Protein AF-A0A149QXJ2-F1 (afdb_monomer_lite)

Foldseek 3Di:
DPPPQDDQDPVNLLLLLQCCVAQVALVLNCVVSVHDSVVSVVSCVVVCPDDDPPQDPVLVDDQDPVLVVLLVVLLVVQQDPVRAHALVSSCVVSVYGSNSSVVVCCVPQNPPRSSSVRYDDPDDPPPPPPPPPPPQPQVFDWDAAPPPRDIDTDSDPPDDRHDPVRVVVPPPDDDPPDD

Organism: NCBI:txid2724927

Sequence (179 aa):
MVHNRKRWTNDDIRMLIYLWETVSSVALISRIMNRPPSSIQTQASRRSLPKRRDVSPRNRRRWTPEEDARMDDALDAHLKTDGSLPIIDVSTSLGRSVDAIVSRVVERFGEDSHYLQKLVIPEVPDVPKERRKKAHDDLSIERPCMACGRPFISPNRKLIWKCDPCKSLGQDDYLSEYL

pLDDT: mean 77.92, std 15.37, range [40.91, 94.0]

Secondary structure (DSSP, 8-state):
-----PPPPHHHHHHHHHHHHHT--HHHHHHHTT--HHHHHHHHHHTTPPPPP---GGGGSPPPHHHHHHHHHHHHHT--TTS-EEHHHHHHHHTS-HHHHHHHHHHHH-TT-HHHHTEEPPPPP---------------EEEE-TTT--EEEES-TTT--S-HHHHHT------S---

Radius of gyration: 26.55 Å; chains: 1; bounding box: 53×43×71 Å

Structure (mmCIF, N/CA/C/O backbone):
data_AF-A0A149QXJ2-F1
#
_entry.id   AF-A0A149QXJ2-F1
#
loop_
_atom_site.group_PDB
_atom_site.id
_atom_site.type_symbol
_atom_site.label_atom_id
_atom_site.label_alt_id
_atom_site.label_comp_id
_atom_site.label_asym_id
_atom_site.label_entity_id
_atom_site.label_seq_id
_atom_site.pdbx_PDB_ins_code
_atom_site.Cartn_x
_atom_site.Cartn_y
_atom_site.Cartn_z
_atom_site.occupancy
_atom_site.B_iso_or_equiv
_atom_site.auth_seq_id
_atom_site.auth_comp_id
_atom_site.auth_asym_id
_atom_site.auth_atom_id
_atom_site.pdbx_PDB_model_num
ATOM 1 N N . MET A 1 1 ? 15.141 21.269 -1.421 1.00 40.91 1 MET A N 1
ATOM 2 C CA . MET A 1 1 ? 15.474 19.838 -1.238 1.00 40.91 1 MET A CA 1
ATOM 3 C C . MET A 1 1 ? 15.296 19.114 -2.564 1.00 40.91 1 MET A C 1
ATOM 5 O O . MET A 1 1 ? 14.186 19.064 -3.074 1.00 40.91 1 MET A O 1
ATOM 9 N N . VAL A 1 2 ? 16.374 18.602 -3.159 1.00 41.53 2 VAL A N 1
ATOM 10 C CA . VAL A 1 2 ? 16.288 17.783 -4.377 1.00 41.53 2 VAL A CA 1
ATOM 11 C C . VAL A 1 2 ? 15.805 16.396 -3.957 1.00 41.53 2 VAL A C 1
ATOM 13 O O . VAL A 1 2 ? 16.540 15.652 -3.315 1.00 41.53 2 VAL A O 1
ATOM 16 N N . HIS A 1 3 ? 14.553 16.051 -4.261 1.00 47.81 3 HIS A N 1
ATOM 17 C CA . HIS A 1 3 ? 14.059 14.694 -4.044 1.00 47.81 3 HIS A CA 1
ATOM 18 C C . HIS A 1 3 ? 14.832 13.743 -4.956 1.00 47.81 3 HIS A C 1
ATOM 20 O O . HIS A 1 3 ? 14.599 13.706 -6.165 1.00 47.81 3 HIS A O 1
ATOM 26 N N . ASN A 1 4 ? 15.766 12.991 -4.377 1.00 57.75 4 ASN A N 1
ATOM 27 C CA . ASN A 1 4 ? 16.507 11.966 -5.091 1.00 57.75 4 ASN A CA 1
ATOM 28 C C . ASN A 1 4 ? 15.509 10.881 -5.527 1.00 57.75 4 ASN A C 1
ATOM 30 O O . ASN A 1 4 ? 15.033 10.076 -4.724 1.00 57.75 4 ASN A O 1
ATOM 34 N N . ARG A 1 5 ? 15.076 10.935 -6.791 1.00 69.31 5 ARG A N 1
ATOM 35 C CA . ARG A 1 5 ? 14.029 10.053 -7.314 1.00 69.31 5 ARG A CA 1
ATOM 36 C C . ARG A 1 5 ? 14.608 8.650 -7.451 1.00 69.31 5 ARG A C 1
ATOM 38 O O . ARG A 1 5 ? 15.281 8.356 -8.436 1.00 69.31 5 ARG A O 1
ATOM 45 N N . LYS A 1 6 ? 14.306 7.768 -6.491 1.00 82.25 6 LYS A N 1
ATOM 46 C CA . LYS A 1 6 ? 14.669 6.344 -6.562 1.00 82.25 6 LYS A CA 1
ATOM 47 C C . LYS A 1 6 ? 14.211 5.771 -7.907 1.00 82.25 6 LYS A C 1
ATOM 49 O O . LYS A 1 6 ? 13.013 5.753 -8.211 1.00 82.25 6 LYS A O 1
ATOM 54 N N . ARG A 1 7 ? 15.159 5.311 -8.727 1.00 88.81 7 ARG A N 1
ATOM 55 C CA . ARG A 1 7 ? 14.869 4.724 -10.043 1.00 88.81 7 ARG A CA 1
ATOM 56 C C . ARG A 1 7 ? 13.992 3.483 -9.869 1.00 88.81 7 ARG A C 1
ATOM 58 O O . ARG A 1 7 ? 14.134 2.758 -8.891 1.00 88.81 7 ARG A O 1
ATOM 65 N N . TRP A 1 8 ? 13.054 3.270 -10.785 1.00 90.69 8 TRP A N 1
ATOM 66 C CA . TRP A 1 8 ? 12.220 2.070 -10.799 1.00 90.69 8 TRP A CA 1
ATOM 67 C C . TRP A 1 8 ? 12.976 0.925 -11.466 1.00 90.69 8 TRP A C 1
ATOM 69 O O . TRP A 1 8 ? 13.397 1.052 -12.618 1.00 90.69 8 TRP A O 1
ATOM 79 N N . THR A 1 9 ? 13.166 -0.164 -10.730 1.00 90.44 9 THR A N 1
ATOM 80 C CA . THR A 1 9 ? 13.761 -1.409 -11.222 1.00 90.44 9 THR A CA 1
ATOM 81 C C . THR A 1 9 ? 12.684 -2.333 -11.794 1.00 90.44 9 THR A C 1
ATOM 83 O O . THR A 1 9 ? 11.490 -2.113 -11.592 1.00 90.44 9 THR A O 1
ATOM 86 N N . ASN A 1 10 ? 13.087 -3.378 -12.523 1.00 86.56 10 ASN A N 1
ATOM 87 C CA . ASN A 1 10 ? 12.134 -4.392 -12.989 1.00 86.56 10 ASN A CA 1
ATOM 88 C C . ASN A 1 10 ? 11.472 -5.131 -11.821 1.00 86.56 10 ASN A C 1
ATOM 90 O O . ASN A 1 10 ? 10.292 -5.456 -11.914 1.00 86.56 10 ASN A O 1
ATOM 94 N N . ASP A 1 11 ? 12.203 -5.337 -10.728 1.00 85.25 11 ASP A N 1
ATOM 95 C CA . ASP A 1 11 ? 11.674 -5.988 -9.533 1.00 85.25 11 ASP A CA 1
ATOM 96 C C . ASP A 1 11 ? 10.641 -5.089 -8.838 1.00 85.25 11 ASP A C 1
ATOM 98 O O . ASP A 1 11 ? 9.553 -5.560 -8.520 1.00 85.25 11 ASP A O 1
ATOM 102 N N . ASP A 1 12 ? 10.888 -3.773 -8.748 1.00 89.50 12 ASP A N 1
ATOM 103 C CA . ASP A 1 12 ? 9.873 -2.813 -8.279 1.00 89.50 12 ASP A CA 1
ATOM 104 C C . ASP A 1 12 ? 8.604 -2.861 -9.146 1.00 89.50 12 ASP A C 1
ATOM 106 O O . ASP A 1 12 ? 7.491 -2.758 -8.643 1.00 89.50 12 ASP A O 1
ATOM 110 N N . ILE A 1 13 ? 8.749 -2.983 -10.468 1.00 91.62 13 ILE A N 1
ATOM 111 C CA . ILE A 1 13 ? 7.598 -3.020 -11.380 1.00 91.62 13 ILE A CA 1
ATOM 112 C C . ILE A 1 13 ? 6.784 -4.298 -11.169 1.00 91.62 13 ILE A C 1
ATOM 114 O O . ILE A 1 13 ? 5.560 -4.229 -11.130 1.00 91.62 13 ILE A O 1
ATOM 118 N N . ARG A 1 14 ? 7.443 -5.451 -11.019 1.00 87.44 14 ARG A N 1
ATOM 119 C CA . ARG A 1 14 ? 6.766 -6.725 -10.732 1.00 87.44 14 ARG A CA 1
ATOM 120 C C . ARG A 1 14 ? 6.038 -6.673 -9.393 1.00 87.44 14 ARG A C 1
ATOM 122 O O . ARG A 1 14 ? 4.860 -7.004 -9.335 1.00 87.44 14 ARG A O 1
ATOM 129 N N . MET A 1 15 ? 6.722 -6.172 -8.366 1.00 87.00 15 MET A N 1
ATOM 130 C CA . MET A 1 15 ? 6.161 -5.928 -7.040 1.00 87.00 15 MET A CA 1
ATOM 131 C C . MET A 1 15 ? 4.918 -5.034 -7.12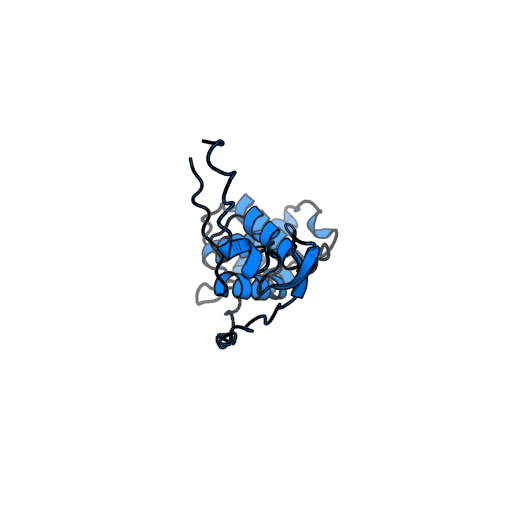1 1.00 87.00 15 MET A C 1
ATOM 133 O O . MET A 1 15 ? 3.878 -5.366 -6.567 1.00 87.00 15 MET A O 1
ATOM 137 N N . LEU A 1 16 ? 4.988 -3.932 -7.876 1.00 91.12 16 LEU A N 1
ATOM 138 C CA . LEU A 1 16 ? 3.848 -3.042 -8.081 1.00 91.12 16 LEU A CA 1
ATOM 139 C C . LEU A 1 16 ? 2.656 -3.769 -8.707 1.00 91.12 16 LEU A C 1
ATOM 141 O O . LEU A 1 16 ? 1.547 -3.584 -8.227 1.00 91.12 16 LEU A O 1
ATOM 145 N N . ILE A 1 17 ? 2.870 -4.559 -9.763 1.00 89.31 17 ILE A N 1
ATOM 146 C CA . ILE A 1 17 ? 1.793 -5.294 -10.448 1.00 89.31 17 ILE A CA 1
ATOM 147 C C . ILE A 1 17 ? 1.127 -6.271 -9.477 1.00 89.31 17 ILE A C 1
ATOM 149 O O . ILE A 1 17 ? -0.088 -6.223 -9.307 1.00 89.31 17 ILE A O 1
ATOM 153 N N . TYR A 1 18 ? 1.931 -7.073 -8.776 1.00 85.75 18 TYR A N 1
ATOM 154 C CA . TYR A 1 18 ? 1.439 -8.039 -7.798 1.00 85.75 18 TYR A CA 1
ATOM 155 C C . TYR A 1 18 ? 0.618 -7.376 -6.688 1.00 85.75 18 TYR A C 1
ATOM 157 O O . TYR A 1 18 ? -0.512 -7.775 -6.407 1.00 85.75 18 TYR A O 1
ATOM 165 N N . LEU A 1 19 ? 1.154 -6.314 -6.080 1.00 85.75 19 LEU A N 1
ATOM 166 C CA . LEU A 1 19 ? 0.456 -5.598 -5.014 1.00 85.75 19 LEU A CA 1
ATOM 167 C C . LEU A 1 19 ? -0.788 -4.856 -5.525 1.00 85.75 19 LEU A C 1
ATOM 169 O O . LEU A 1 19 ? -1.744 -4.645 -4.776 1.00 85.75 19 LEU A O 1
ATOM 173 N N . TRP A 1 20 ? -0.794 -4.447 -6.797 1.00 87.31 20 TRP A N 1
ATOM 174 C CA . TRP A 1 20 ? -1.957 -3.821 -7.416 1.00 87.31 20 TRP A CA 1
ATOM 175 C C . TRP A 1 20 ? -3.114 -4.808 -7.553 1.00 87.31 20 TRP A C 1
ATOM 177 O O . TRP A 1 20 ? -4.245 -4.445 -7.239 1.00 87.31 20 TRP A O 1
ATOM 187 N N . GLU A 1 21 ? -2.835 -6.042 -7.966 1.00 81.56 21 GLU A N 1
ATOM 188 C CA . GLU A 1 21 ? -3.840 -7.100 -8.117 1.00 81.56 21 GLU A CA 1
ATOM 189 C C . GLU A 1 21 ? -4.336 -7.642 -6.771 1.00 81.56 21 GLU A C 1
ATOM 191 O O . GLU A 1 21 ? -5.526 -7.905 -6.627 1.00 81.56 21 GLU A O 1
ATOM 196 N N . THR A 1 22 ? -3.454 -7.757 -5.775 1.00 76.69 22 THR A N 1
ATOM 197 C CA . THR A 1 22 ? -3.778 -8.366 -4.471 1.00 76.69 22 THR A CA 1
ATOM 198 C C . THR A 1 22 ? -4.383 -7.387 -3.467 1.00 76.69 22 THR A C 1
ATOM 200 O O . THR A 1 22 ? -5.436 -7.650 -2.894 1.00 76.69 22 THR A O 1
ATOM 203 N N . VAL A 1 23 ? -3.727 -6.248 -3.233 1.00 78.06 23 VAL A N 1
ATOM 204 C CA . VAL A 1 23 ? -4.096 -5.302 -2.167 1.00 78.06 23 VAL A CA 1
ATOM 205 C C . VAL A 1 23 ? -4.951 -4.161 -2.708 1.00 78.06 23 VAL A C 1
ATOM 207 O O . VAL A 1 23 ? -5.842 -3.663 -2.022 1.00 78.06 23 VAL A O 1
ATOM 210 N N . SER A 1 24 ? -4.670 -3.692 -3.928 1.00 75.94 24 SER A N 1
ATOM 211 C CA . SER A 1 24 ? -5.421 -2.593 -4.552 1.00 75.94 24 SER A CA 1
ATOM 212 C C . SER A 1 24 ? -5.534 -1.304 -3.690 1.00 75.94 24 SER A C 1
ATOM 214 O O . SER A 1 24 ? -6.424 -0.489 -3.919 1.00 75.94 24 SER A O 1
ATOM 216 N N . SER A 1 25 ? -4.611 -1.024 -2.749 1.00 82.94 25 SER A N 1
ATOM 217 C CA . SER A 1 25 ? -4.527 0.230 -1.949 1.00 82.94 25 SER A CA 1
ATOM 218 C C . SER A 1 25 ? -3.248 1.009 -2.281 1.00 82.94 25 SER A C 1
ATOM 220 O O . SER A 1 25 ? -2.159 0.453 -2.235 1.00 82.94 25 SER A O 1
ATOM 222 N N . VAL A 1 26 ? -3.345 2.288 -2.687 1.00 87.75 26 VAL A N 1
ATOM 223 C CA . VAL A 1 26 ? -2.149 3.080 -3.054 1.00 87.75 26 VAL A CA 1
ATOM 224 C C . VAL A 1 26 ? -1.372 3.408 -1.791 1.00 87.75 26 VAL A C 1
ATOM 226 O O . VAL A 1 26 ? -0.148 3.317 -1.814 1.00 87.75 26 VAL A O 1
ATOM 229 N N . ALA A 1 27 ? -2.065 3.770 -0.709 1.00 83.12 27 ALA A N 1
ATOM 230 C CA . ALA A 1 27 ? -1.431 4.090 0.563 1.00 83.12 27 ALA A CA 1
ATOM 231 C C . ALA A 1 27 ? -0.620 2.897 1.085 1.00 83.12 27 ALA A C 1
ATOM 233 O O . ALA A 1 27 ? 0.542 3.050 1.462 1.00 83.12 27 ALA A O 1
ATOM 234 N N . LEU A 1 28 ? -1.192 1.693 1.014 1.00 82.12 28 LEU A N 1
ATOM 235 C CA . LEU A 1 28 ? -0.513 0.491 1.475 1.00 82.12 28 LEU A CA 1
ATOM 236 C C . LEU A 1 28 ? 0.653 0.105 0.549 1.00 82.12 28 LEU A C 1
ATOM 238 O O . LEU A 1 28 ? 1.763 -0.100 1.028 1.00 82.12 28 LEU A O 1
ATOM 242 N N . ILE A 1 29 ? 0.466 0.137 -0.777 1.00 88.00 29 ILE A N 1
ATOM 243 C CA . ILE A 1 29 ? 1.558 -0.092 -1.747 1.00 88.00 29 ILE A CA 1
ATOM 244 C C . ILE A 1 29 ? 2.701 0.915 -1.556 1.00 88.00 29 ILE A C 1
ATOM 246 O O . ILE A 1 29 ? 3.875 0.555 -1.626 1.00 88.00 29 ILE A O 1
ATOM 250 N N . SER A 1 30 ? 2.365 2.180 -1.308 1.00 88.19 30 SER A N 1
ATOM 251 C CA . SER A 1 30 ? 3.323 3.258 -1.060 1.00 88.19 30 SER A CA 1
ATOM 252 C C . SER A 1 30 ? 4.210 2.953 0.145 1.00 88.19 30 SER A C 1
ATOM 254 O O . SER A 1 30 ? 5.430 3.111 0.049 1.00 88.19 30 SER A O 1
ATOM 256 N N . ARG A 1 31 ? 3.616 2.443 1.232 1.00 84.19 31 ARG A N 1
ATOM 257 C CA . ARG A 1 31 ? 4.345 2.008 2.428 1.00 84.19 31 ARG A CA 1
ATOM 258 C C . ARG A 1 31 ? 5.231 0.802 2.155 1.00 84.19 31 ARG A C 1
ATOM 260 O O . ARG A 1 31 ? 6.424 0.876 2.426 1.00 84.19 31 ARG A O 1
ATOM 267 N N . ILE A 1 32 ? 4.689 -0.251 1.540 1.00 83.62 32 ILE A N 1
ATOM 268 C CA . ILE A 1 32 ? 5.449 -1.477 1.233 1.00 83.62 32 ILE A CA 1
ATOM 269 C C . ILE A 1 32 ? 6.682 -1.165 0.400 1.00 83.62 32 ILE A C 1
ATOM 271 O O . ILE A 1 32 ? 7.791 -1.604 0.687 1.00 83.62 32 ILE A O 1
ATOM 275 N N . MET A 1 33 ? 6.482 -0.403 -0.671 1.00 86.69 33 MET A N 1
ATOM 276 C CA . MET A 1 33 ? 7.541 -0.124 -1.628 1.00 86.69 33 MET A CA 1
ATOM 277 C C . MET A 1 33 ? 8.464 1.008 -1.167 1.00 86.69 33 MET A C 1
ATOM 279 O O . MET A 1 33 ? 9.436 1.310 -1.867 1.00 86.69 33 MET A O 1
ATOM 283 N N . ASN A 1 34 ? 8.155 1.651 -0.034 1.00 86.31 34 ASN A N 1
ATOM 284 C CA . ASN A 1 34 ? 8.795 2.865 0.461 1.00 86.31 34 ASN A CA 1
ATOM 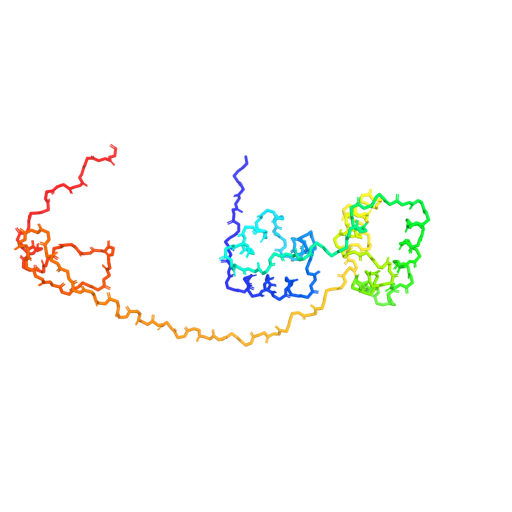285 C C . ASN A 1 34 ? 8.954 3.918 -0.655 1.00 86.31 34 ASN A C 1
ATOM 287 O O . ASN A 1 34 ? 10.053 4.368 -1.001 1.00 86.31 34 ASN A O 1
ATOM 291 N N . ARG A 1 35 ? 7.837 4.230 -1.320 1.00 89.56 35 ARG A N 1
ATOM 292 C CA . ARG A 1 35 ? 7.760 5.157 -2.460 1.00 89.56 35 ARG A CA 1
ATOM 293 C C . ARG A 1 35 ? 6.536 6.049 -2.307 1.00 89.56 35 ARG A C 1
ATOM 295 O O . ARG A 1 35 ? 5.495 5.548 -1.902 1.00 89.56 35 ARG A O 1
ATOM 302 N N . PRO A 1 36 ? 6.598 7.334 -2.690 1.00 90.19 36 PRO A N 1
ATOM 303 C CA . PRO A 1 36 ? 5.474 8.243 -2.492 1.00 90.19 36 PRO A CA 1
ATOM 304 C C . PRO A 1 36 ? 4.238 7.816 -3.312 1.00 90.19 36 PRO A C 1
ATOM 306 O O . PRO A 1 36 ? 4.406 7.337 -4.444 1.00 90.19 36 PRO A O 1
ATOM 309 N N . PRO A 1 37 ? 3.006 8.042 -2.809 1.00 89.62 37 PRO A N 1
ATOM 310 C CA . PRO A 1 37 ? 1.761 7.613 -3.461 1.00 89.62 37 PRO A CA 1
ATOM 311 C C . PRO A 1 37 ? 1.631 8.085 -4.914 1.00 89.62 37 PRO A C 1
ATOM 313 O O . PRO A 1 37 ? 1.234 7.326 -5.799 1.00 89.62 37 PRO A O 1
ATOM 316 N N . SER A 1 38 ? 2.050 9.321 -5.190 1.00 89.94 38 SER A N 1
ATOM 317 C CA . SER A 1 38 ? 2.052 9.903 -6.536 1.00 89.94 38 SER A CA 1
ATOM 318 C C . SER A 1 38 ? 2.978 9.156 -7.506 1.00 89.94 38 SER A C 1
ATOM 320 O O . SER A 1 38 ? 2.658 9.016 -8.690 1.00 89.94 38 SER A O 1
ATOM 322 N N . SER A 1 39 ? 4.105 8.616 -7.024 1.00 92.25 39 SER A N 1
ATOM 323 C CA . SER A 1 39 ? 5.017 7.803 -7.838 1.00 92.25 39 SER A CA 1
ATOM 324 C C . SER A 1 39 ? 4.412 6.443 -8.173 1.00 92.25 39 SER A C 1
ATOM 326 O O . SER A 1 39 ? 4.510 6.011 -9.323 1.00 92.25 39 SER A O 1
ATOM 328 N N . ILE A 1 40 ? 3.744 5.809 -7.201 1.00 92.88 40 ILE A N 1
ATOM 329 C CA . ILE A 1 40 ? 3.002 4.556 -7.393 1.00 92.88 40 ILE A CA 1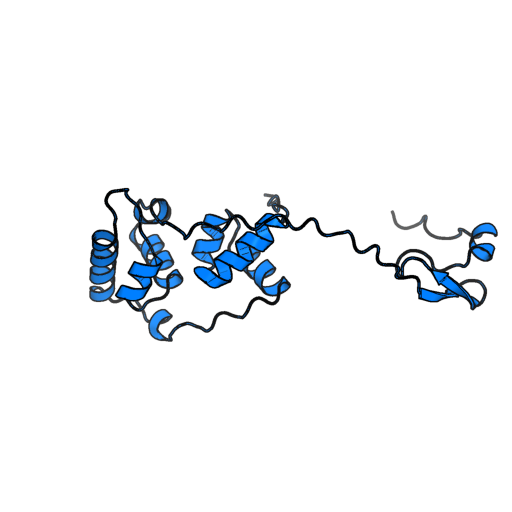
ATOM 330 C C . ILE A 1 40 ? 1.917 4.741 -8.460 1.00 92.88 40 ILE A C 1
ATOM 332 O O . ILE A 1 40 ? 1.893 4.005 -9.444 1.00 92.88 40 ILE A O 1
ATOM 336 N N . GLN A 1 41 ? 1.071 5.767 -8.320 1.00 91.19 41 GLN A N 1
ATOM 337 C CA . GLN A 1 41 ? 0.004 6.071 -9.282 1.00 91.19 41 GLN A CA 1
ATOM 338 C C . GLN A 1 41 ? 0.547 6.359 -10.684 1.00 91.19 41 GLN A C 1
ATOM 340 O O . GLN A 1 41 ? 0.036 5.832 -11.673 1.00 91.19 41 GLN A O 1
ATOM 345 N N . THR A 1 42 ? 1.612 7.161 -10.775 1.00 92.62 42 THR A N 1
ATOM 346 C CA . THR A 1 42 ? 2.256 7.477 -12.057 1.00 92.62 42 THR A CA 1
ATOM 347 C C . THR A 1 42 ? 2.751 6.209 -12.746 1.00 92.62 42 THR A C 1
ATOM 349 O O . THR A 1 42 ? 2.557 6.052 -13.951 1.00 92.62 42 THR A O 1
ATOM 352 N N . GLN A 1 43 ? 3.380 5.287 -12.011 1.00 94.00 43 GLN A N 1
ATOM 353 C CA . GLN A 1 43 ? 3.836 4.037 -12.614 1.00 94.00 43 GLN A CA 1
ATOM 354 C C . GLN A 1 43 ? 2.707 3.078 -12.957 1.00 94.00 43 GLN A C 1
ATOM 356 O O . GLN A 1 43 ? 2.758 2.481 -14.027 1.00 94.00 43 GLN A O 1
ATOM 361 N N . ALA A 1 44 ? 1.685 2.958 -12.112 1.00 91.75 44 ALA A N 1
ATOM 362 C CA . ALA A 1 44 ? 0.517 2.140 -12.419 1.00 91.75 44 ALA A CA 1
ATOM 363 C C . ALA A 1 44 ? -0.148 2.601 -13.729 1.00 91.75 44 ALA A C 1
ATOM 365 O O . ALA A 1 44 ? -0.412 1.788 -14.614 1.00 91.75 44 ALA A O 1
ATOM 366 N N . SER A 1 45 ? -0.303 3.920 -13.900 1.00 90.56 45 SER A N 1
ATOM 367 C CA . SER A 1 45 ? -0.825 4.533 -15.126 1.00 90.56 45 SER A CA 1
ATOM 368 C C . SER A 1 45 ? 0.049 4.232 -16.352 1.00 90.56 45 SER A C 1
ATOM 370 O O . SER A 1 45 ? -0.453 3.777 -17.377 1.00 90.56 45 SER A O 1
ATOM 372 N N . ARG A 1 46 ? 1.379 4.379 -16.237 1.00 92.06 46 ARG A N 1
ATOM 373 C CA . ARG A 1 46 ? 2.338 4.061 -17.319 1.00 92.06 46 ARG A CA 1
ATOM 374 C C . ARG A 1 46 ? 2.337 2.595 -17.747 1.00 92.06 46 ARG A C 1
ATOM 376 O O . ARG A 1 46 ? 2.843 2.280 -18.820 1.00 92.06 46 ARG A O 1
ATOM 383 N N . ARG A 1 47 ? 1.843 1.702 -16.893 1.00 91.19 47 ARG A N 1
ATOM 384 C CA . ARG A 1 47 ? 1.738 0.263 -17.153 1.00 91.19 47 ARG A CA 1
ATOM 385 C C . ARG A 1 47 ? 0.333 -0.163 -17.557 1.00 91.19 47 ARG A C 1
ATOM 387 O O . ARG A 1 47 ? 0.102 -1.357 -17.689 1.00 91.19 47 ARG A O 1
ATOM 394 N N . SER A 1 48 ? -0.576 0.794 -17.748 1.00 89.12 48 SER A N 1
ATOM 395 C CA . SER A 1 48 ? -1.971 0.530 -18.101 1.00 89.12 48 SER A CA 1
ATOM 396 C C . SER A 1 48 ? -2.654 -0.420 -17.116 1.00 89.12 48 SER A C 1
ATOM 398 O O . SER A 1 48 ? -3.537 -1.181 -17.506 1.00 89.12 48 SER A O 1
ATOM 400 N N . LEU A 1 49 ? -2.255 -0.379 -15.836 1.00 87.69 49 LEU A N 1
ATOM 401 C CA . LEU A 1 49 ? -2.929 -1.166 -14.812 1.00 87.69 49 LEU A CA 1
ATOM 402 C C . LEU A 1 49 ? -4.384 -0.706 -14.708 1.00 87.69 49 LEU A C 1
ATOM 404 O O . LEU A 1 49 ? -4.647 0.502 -14.809 1.00 87.69 49 LEU A O 1
ATOM 408 N N . PRO A 1 50 ? -5.334 -1.642 -14.529 1.00 82.50 50 PRO A N 1
ATOM 409 C CA . PRO A 1 50 ? -6.745 -1.313 -14.519 1.00 82.50 50 PRO A CA 1
ATOM 410 C C . PRO A 1 50 ? -7.011 -0.213 -13.495 1.00 82.50 50 PRO A C 1
ATOM 412 O O . PRO A 1 50 ? -6.573 -0.283 -12.338 1.00 82.50 50 PRO A O 1
ATOM 415 N N . LYS A 1 51 ? -7.729 0.825 -13.948 1.00 71.44 51 LYS A N 1
ATOM 416 C CA . LYS A 1 51 ? -8.264 1.838 -13.043 1.00 71.44 51 LYS A CA 1
ATOM 417 C C . LYS A 1 51 ? -9.106 1.098 -12.023 1.00 71.44 51 LYS A C 1
ATOM 419 O O . LYS A 1 51 ? -9.970 0.298 -12.383 1.00 71.44 51 LYS A O 1
ATOM 424 N N . ARG A 1 52 ? -8.806 1.347 -10.755 1.00 67.94 52 ARG A N 1
ATOM 425 C CA . ARG A 1 52 ? -9.514 0.722 -9.647 1.00 67.94 52 ARG A CA 1
ATOM 426 C C . ARG A 1 52 ? -10.995 0.988 -9.853 1.00 67.94 52 ARG A C 1
ATOM 428 O O . ARG A 1 52 ? -11.394 2.137 -10.039 1.00 67.94 52 ARG A O 1
ATOM 435 N N . ARG A 1 53 ? -11.795 -0.078 -9.871 1.00 57.53 53 ARG A N 1
ATOM 436 C CA . ARG A 1 53 ? -13.236 0.072 -9.686 1.00 57.53 53 ARG A CA 1
ATOM 437 C C . ARG A 1 53 ? -13.358 0.743 -8.327 1.00 57.53 53 ARG A C 1
ATOM 439 O O . ARG A 1 53 ? -12.801 0.208 -7.376 1.00 57.53 53 ARG A O 1
ATOM 446 N N . ASP A 1 54 ? -13.956 1.927 -8.251 1.00 52.44 54 ASP A N 1
ATOM 447 C CA . ASP A 1 54 ? -14.283 2.552 -6.969 1.00 52.44 54 ASP A CA 1
ATOM 448 C C . ASP A 1 54 ? -15.106 1.517 -6.194 1.00 52.44 54 ASP A C 1
ATOM 450 O O . ASP A 1 54 ? -16.281 1.293 -6.492 1.00 52.44 54 ASP A O 1
ATOM 454 N N . VAL A 1 55 ? -14.450 0.766 -5.303 1.00 54.06 55 VAL A N 1
ATOM 455 C CA . VAL A 1 55 ? -15.070 -0.384 -4.654 1.00 54.06 55 VAL A CA 1
ATOM 456 C C . VAL A 1 55 ? -16.016 0.191 -3.621 1.00 54.06 55 VAL A C 1
ATOM 458 O O . VAL A 1 55 ? -15.623 0.491 -2.506 1.00 54.06 55 VAL A O 1
ATOM 461 N N . SER A 1 56 ? -17.270 0.353 -4.020 1.00 51.84 56 SER A N 1
ATOM 462 C CA . SER A 1 56 ? -18.396 0.782 -3.202 1.00 51.84 56 SER A CA 1
ATOM 463 C C . SER A 1 56 ? -18.479 2.290 -2.894 1.00 51.84 56 SER A C 1
ATOM 465 O O . SER A 1 56 ? -17.548 2.880 -2.337 1.00 51.84 56 SER A O 1
ATOM 467 N N . PRO A 1 57 ? -19.652 2.922 -3.121 1.00 55.41 57 PRO A N 1
ATOM 468 C CA . PRO A 1 57 ? -19.940 4.274 -2.635 1.00 55.41 57 PRO A CA 1
ATOM 469 C C . PRO A 1 57 ? -19.830 4.390 -1.104 1.00 55.41 57 PRO A C 1
ATOM 471 O O . PRO A 1 57 ? -19.698 5.499 -0.587 1.00 55.41 57 PRO A O 1
ATOM 474 N N . ARG A 1 58 ? -19.805 3.261 -0.370 1.00 55.81 58 ARG A N 1
ATOM 475 C CA . ARG A 1 58 ? -19.543 3.241 1.077 1.00 55.81 58 ARG A CA 1
ATOM 476 C C . ARG A 1 58 ? -18.184 3.827 1.449 1.00 55.81 58 ARG A C 1
ATOM 478 O O . ARG A 1 58 ? -18.101 4.444 2.498 1.00 55.81 58 ARG A O 1
ATOM 485 N N . ASN A 1 59 ? -17.153 3.735 0.607 1.00 59.59 59 ASN A N 1
ATOM 486 C CA . ASN A 1 59 ? -15.840 4.305 0.944 1.00 59.59 59 ASN A CA 1
ATOM 487 C C . ASN A 1 59 ? -15.832 5.838 1.004 1.00 59.59 59 ASN A C 1
ATOM 489 O O . ASN A 1 59 ? -14.972 6.411 1.660 1.00 59.59 59 ASN A O 1
ATOM 493 N N . ARG A 1 60 ? -16.796 6.503 0.352 1.00 66.62 60 ARG A N 1
ATOM 494 C CA . ARG A 1 60 ? -16.969 7.963 0.435 1.00 66.62 60 ARG A CA 1
ATOM 495 C C . ARG A 1 60 ? -17.855 8.385 1.611 1.00 66.62 60 ARG A C 1
ATOM 497 O O . ARG A 1 60 ? -18.004 9.578 1.867 1.00 66.62 60 ARG A O 1
ATOM 504 N N . ARG A 1 61 ? -18.470 7.430 2.319 1.00 77.69 61 ARG A N 1
ATOM 505 C CA . ARG A 1 61 ? -19.296 7.699 3.499 1.00 77.69 61 ARG A CA 1
ATOM 506 C C . ARG A 1 61 ? -18.388 8.018 4.684 1.00 77.69 61 ARG A C 1
ATOM 508 O O . ARG A 1 61 ? -17.440 7.274 4.948 1.00 77.69 61 ARG A O 1
ATOM 515 N N . ARG A 1 62 ? -18.719 9.090 5.412 1.00 86.19 62 ARG A N 1
ATOM 516 C CA . ARG A 1 62 ? -18.076 9.425 6.690 1.00 86.19 62 ARG A CA 1
ATOM 517 C C . ARG A 1 62 ? -18.176 8.245 7.656 1.00 86.19 62 ARG A C 1
ATOM 519 O O . ARG A 1 62 ? -19.204 7.571 7.684 1.00 86.19 62 ARG A O 1
ATOM 526 N N . TRP A 1 63 ? -17.108 8.027 8.411 1.00 90.12 63 TRP A N 1
ATOM 527 C CA . TRP A 1 63 ? -17.073 7.062 9.502 1.00 90.12 63 TRP A CA 1
ATOM 528 C C . TRP A 1 63 ? -18.022 7.506 10.611 1.00 90.12 63 TRP A C 1
ATOM 530 O O . TRP A 1 63 ? -18.005 8.676 11.004 1.00 90.12 63 TRP A O 1
ATOM 540 N N . THR A 1 64 ? -18.869 6.593 11.078 1.00 92.00 64 THR A N 1
ATOM 541 C CA . THR A 1 64 ? -19.671 6.818 12.285 1.00 92.00 64 THR A CA 1
ATOM 542 C C . THR A 1 64 ? -18.925 6.315 13.526 1.00 92.00 64 THR A C 1
ATOM 544 O O . THR A 1 64 ? -18.048 5.458 13.396 1.00 92.00 64 THR A O 1
ATOM 547 N N . PRO A 1 65 ? -19.256 6.800 14.735 1.00 92.94 65 PRO A N 1
ATOM 548 C CA . PRO A 1 65 ? -18.649 6.295 15.969 1.00 92.94 65 PRO A CA 1
ATOM 549 C C . PRO A 1 65 ? -18.812 4.778 16.144 1.00 92.94 65 PRO A C 1
ATOM 551 O O . PRO A 1 65 ? -17.906 4.106 16.621 1.00 92.94 65 PRO A O 1
ATOM 554 N N . GLU A 1 66 ? -19.936 4.216 15.693 1.00 92.75 66 GLU A N 1
ATOM 555 C CA . GLU A 1 66 ? -20.200 2.774 15.735 1.00 92.75 66 GLU A CA 1
ATOM 556 C C . GLU A 1 66 ? -19.356 2.003 14.710 1.00 92.75 66 GLU A C 1
ATOM 558 O O . GLU A 1 66 ? -19.026 0.838 14.910 1.00 92.75 66 GLU A O 1
ATOM 563 N N . GLU A 1 67 ? -19.018 2.620 13.574 1.00 90.69 67 GLU A N 1
ATOM 564 C CA . GLU A 1 67 ? -18.061 2.045 12.624 1.00 90.69 67 GLU A CA 1
ATOM 565 C C . GLU A 1 67 ? -16.636 2.079 13.162 1.00 90.69 67 GLU A C 1
ATOM 567 O O . GLU A 1 67 ? -15.916 1.105 12.971 1.00 90.69 67 GLU A O 1
ATOM 572 N N . ASP A 1 68 ? -16.250 3.155 13.847 1.00 93.25 68 ASP A N 1
ATOM 573 C CA . ASP A 1 68 ? -14.947 3.240 14.504 1.00 93.25 68 ASP A CA 1
ATOM 574 C C . ASP A 1 68 ? -14.815 2.170 15.598 1.00 93.25 68 ASP A C 1
ATOM 576 O O . ASP A 1 68 ? -13.829 1.444 15.602 1.00 93.25 68 ASP A O 1
ATOM 580 N N . ALA A 1 69 ? -15.832 1.995 16.451 1.00 93.06 69 ALA A N 1
ATOM 581 C CA . ALA A 1 69 ? -15.830 0.941 17.468 1.00 93.06 69 ALA A CA 1
ATOM 582 C C . ALA A 1 69 ? -15.706 -0.459 16.843 1.00 93.06 69 ALA A C 1
ATOM 584 O O . ALA A 1 69 ? -14.865 -1.250 17.252 1.00 93.06 69 ALA A O 1
ATOM 585 N N . ARG A 1 70 ? -16.469 -0.736 15.775 1.00 93.25 70 ARG A N 1
ATOM 586 C CA . ARG A 1 70 ? -16.352 -2.008 15.042 1.00 93.25 70 ARG A CA 1
ATOM 587 C C . ARG A 1 70 ? -14.991 -2.198 14.386 1.00 93.25 70 ARG A C 1
ATOM 589 O O . ARG A 1 70 ? -14.553 -3.333 14.245 1.00 93.25 70 ARG A O 1
ATOM 596 N N . MET A 1 71 ? -14.357 -1.122 13.921 1.00 93.56 71 MET A N 1
ATOM 597 C CA . MET A 1 71 ? -13.009 -1.194 13.367 1.00 93.56 71 MET A CA 1
ATOM 598 C C . MET A 1 71 ? -12.005 -1.539 14.457 1.00 93.56 71 MET A C 1
ATOM 600 O O . MET A 1 71 ? -11.196 -2.430 14.231 1.00 93.56 71 MET A O 1
ATOM 604 N N . ASP A 1 72 ? -12.081 -0.879 15.610 1.00 92.38 72 ASP A N 1
ATOM 605 C CA . ASP A 1 72 ? -11.208 -1.146 16.752 1.00 92.38 72 ASP A CA 1
ATOM 606 C C . ASP A 1 72 ? -11.361 -2.623 17.191 1.00 92.38 72 ASP A C 1
ATOM 608 O O . ASP A 1 72 ? -10.374 -3.359 17.208 1.00 92.38 72 ASP A O 1
ATOM 612 N N . ASP A 1 73 ? -12.601 -3.108 17.346 1.00 92.69 73 ASP A N 1
ATOM 613 C CA . ASP A 1 73 ? -12.897 -4.520 17.643 1.00 92.69 73 ASP A CA 1
ATOM 614 C C . ASP A 1 73 ? -12.351 -5.480 16.570 1.00 92.69 73 ASP A C 1
ATOM 616 O O . ASP A 1 73 ? -11.824 -6.547 16.882 1.00 92.69 73 ASP A O 1
ATOM 620 N N . ALA A 1 74 ? -12.476 -5.127 15.286 1.00 92.25 74 ALA A N 1
ATOM 621 C CA . ALA A 1 74 ? -11.998 -5.962 14.186 1.00 92.25 74 ALA A CA 1
ATOM 622 C C . ALA A 1 74 ? -10.465 -6.005 14.111 1.00 92.25 74 ALA A C 1
ATOM 624 O O . ALA A 1 74 ? -9.902 -7.043 13.762 1.00 92.25 74 ALA A O 1
ATOM 625 N N . LEU A 1 75 ? -9.786 -4.899 14.421 1.00 90.69 75 LEU A N 1
ATOM 626 C CA . LEU A 1 75 ? -8.326 -4.846 14.472 1.00 90.69 75 LEU A CA 1
ATOM 627 C C . LEU A 1 75 ? -7.798 -5.742 15.596 1.00 90.69 75 LEU A C 1
ATOM 629 O O . LEU A 1 75 ? -6.865 -6.506 15.357 1.00 90.69 75 LEU A O 1
ATOM 633 N N . ASP A 1 76 ? -8.434 -5.707 16.767 1.00 89.00 76 ASP A N 1
ATOM 634 C CA . ASP A 1 76 ? -8.071 -6.559 17.900 1.00 89.00 76 ASP A CA 1
ATOM 635 C C . ASP A 1 76 ? -8.411 -8.034 17.648 1.00 89.00 76 ASP A C 1
ATOM 637 O O . ASP A 1 76 ? -7.581 -8.913 17.877 1.00 89.00 76 ASP A O 1
ATOM 641 N N . ALA A 1 77 ? -9.596 -8.327 17.107 1.00 89.88 77 ALA A N 1
ATOM 642 C CA . ALA A 1 77 ? -10.036 -9.699 16.847 1.00 89.88 77 ALA A CA 1
ATOM 643 C C . ALA A 1 77 ? -9.195 -10.417 15.779 1.00 89.88 77 ALA A C 1
ATOM 645 O O . ALA A 1 77 ? -9.021 -11.635 15.838 1.00 89.88 77 ALA A O 1
ATOM 646 N N . HIS A 1 78 ? -8.684 -9.679 14.789 1.00 88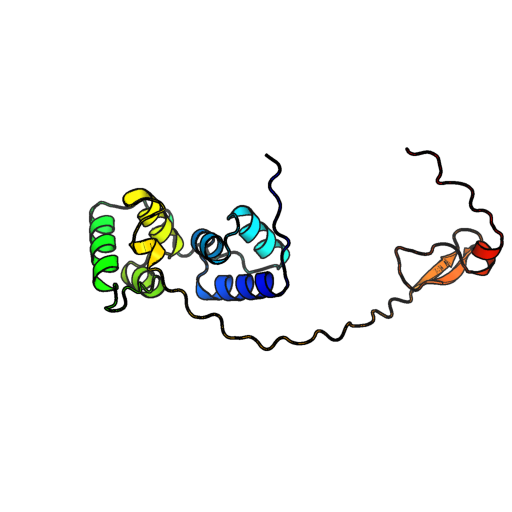.50 78 HIS A N 1
ATOM 647 C CA . HIS A 1 78 ? -7.831 -10.231 13.735 1.00 88.50 78 HIS A CA 1
ATOM 648 C C . HIS A 1 78 ? -6.335 -10.149 14.054 1.00 88.50 78 HIS A C 1
ATOM 650 O O . HIS A 1 78 ? -5.523 -10.621 13.251 1.00 88.50 78 HIS A O 1
ATOM 656 N N . LEU A 1 79 ? -5.954 -9.589 15.205 1.00 89.12 79 LEU A N 1
ATOM 657 C CA . LEU A 1 79 ? -4.572 -9.583 15.652 1.00 89.12 79 LEU A CA 1
ATOM 658 C C . LEU A 1 79 ? -4.159 -11.001 16.058 1.00 89.12 79 LEU A C 1
ATOM 660 O O . LEU A 1 79 ? -4.588 -11.538 17.079 1.00 89.12 79 LEU A O 1
ATOM 664 N N . LYS A 1 80 ? -3.314 -11.631 15.244 1.00 86.75 80 LYS A N 1
ATOM 665 C CA . LYS A 1 80 ? -2.836 -12.987 15.514 1.00 86.75 80 LYS A CA 1
ATOM 666 C C . LYS A 1 80 ? -1.831 -13.006 16.667 1.00 86.75 80 LYS A C 1
ATOM 668 O O . LYS A 1 80 ? -1.234 -11.995 17.034 1.00 86.75 80 LYS A O 1
ATOM 673 N N . THR A 1 81 ? -1.594 -14.199 17.208 1.00 81.56 81 THR A N 1
ATOM 674 C CA . THR A 1 81 ? -0.654 -14.438 18.318 1.00 81.56 81 THR A CA 1
ATOM 675 C C . THR A 1 81 ? 0.798 -14.103 17.976 1.00 81.56 81 THR A C 1
ATOM 677 O O . THR A 1 81 ? 1.577 -13.785 18.867 1.00 81.56 81 THR A O 1
ATOM 680 N N . ASP A 1 82 ? 1.165 -14.153 16.695 1.00 81.75 82 ASP A N 1
ATOM 681 C CA . ASP A 1 82 ? 2.469 -13.714 16.176 1.00 81.75 82 ASP A CA 1
ATOM 682 C C . ASP A 1 82 ? 2.563 -12.183 16.016 1.00 81.75 82 ASP A C 1
ATOM 684 O O . ASP A 1 82 ? 3.593 -11.653 15.603 1.00 81.75 82 ASP A O 1
ATOM 688 N N . GLY A 1 83 ? 1.490 -11.461 16.347 1.00 82.12 83 GLY A N 1
ATOM 689 C CA . GLY A 1 83 ? 1.370 -10.028 16.153 1.00 82.12 83 GLY A CA 1
ATOM 690 C C . GLY A 1 83 ? 1.090 -9.632 14.708 1.00 82.12 83 GLY A C 1
ATOM 691 O O . GLY A 1 83 ? 1.189 -8.451 14.417 1.00 82.12 83 GLY A O 1
ATOM 692 N N . SER A 1 84 ? 0.751 -10.554 13.805 1.00 83.62 84 SER A N 1
ATOM 693 C CA . SER A 1 84 ? 0.366 -10.208 12.437 1.00 83.62 84 SER A CA 1
ATOM 694 C C . SER A 1 84 ? -1.091 -9.762 12.334 1.00 83.62 84 SER A C 1
ATOM 696 O O . SER A 1 84 ? -1.976 -10.291 13.008 1.00 83.62 84 SER A O 1
ATOM 698 N N . LEU A 1 85 ? -1.345 -8.798 11.448 1.00 86.56 85 LEU A N 1
ATOM 699 C CA . LEU A 1 85 ? -2.673 -8.269 11.163 1.00 86.56 85 LEU A CA 1
ATOM 700 C C . LEU A 1 85 ? -2.994 -8.404 9.663 1.00 86.56 85 LEU A C 1
ATOM 702 O O . LEU A 1 85 ? -2.503 -7.607 8.852 1.00 86.56 85 LEU A O 1
ATOM 706 N N . PRO A 1 86 ? -3.801 -9.402 9.260 1.00 87.19 86 PRO A N 1
ATOM 707 C CA . PRO A 1 86 ? -4.204 -9.587 7.871 1.00 87.19 86 PRO A CA 1
ATOM 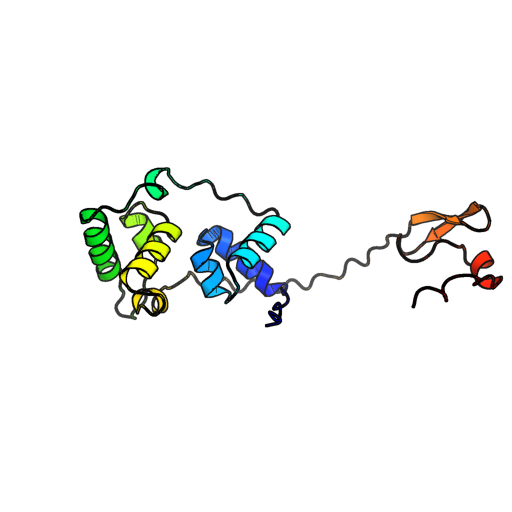708 C C . PRO A 1 86 ? -5.284 -8.564 7.487 1.00 87.19 86 PRO A C 1
ATOM 710 O O . PRO A 1 86 ? -6.481 -8.776 7.667 1.00 87.19 86 PRO A O 1
ATOM 713 N N . ILE A 1 87 ? -4.873 -7.428 6.917 1.00 85.75 87 ILE A N 1
ATOM 714 C CA . ILE A 1 87 ? -5.787 -6.307 6.613 1.00 85.75 87 ILE A CA 1
ATOM 715 C C . ILE A 1 87 ? -6.897 -6.648 5.615 1.00 85.75 87 ILE A C 1
ATOM 717 O O . ILE A 1 87 ? -7.929 -5.981 5.585 1.00 85.75 87 ILE A O 1
ATOM 721 N N . ILE A 1 88 ? -6.689 -7.671 4.785 1.00 84.44 88 ILE A N 1
ATOM 722 C CA . ILE A 1 88 ? -7.694 -8.155 3.833 1.00 84.44 88 ILE A CA 1
ATOM 723 C C . ILE A 1 88 ? -8.880 -8.771 4.589 1.00 84.44 88 ILE A C 1
ATOM 725 O O . ILE A 1 88 ? -10.031 -8.539 4.212 1.00 84.44 88 ILE A O 1
ATOM 729 N N . ASP A 1 89 ? -8.619 -9.467 5.695 1.00 86.88 89 ASP A N 1
ATOM 730 C CA . ASP A 1 89 ? -9.659 -10.084 6.521 1.00 86.88 89 ASP A CA 1
ATOM 731 C C . ASP A 1 89 ? -10.462 -9.000 7.250 1.00 86.88 89 ASP A C 1
ATOM 733 O O . ASP A 1 89 ? -11.691 -8.991 7.189 1.00 86.88 89 ASP A O 1
ATOM 737 N N . VAL A 1 90 ? -9.766 -8.002 7.812 1.00 89.00 90 VAL A N 1
ATOM 738 C CA . VAL A 1 90 ? -10.378 -6.812 8.436 1.00 89.00 90 VAL A CA 1
ATOM 739 C C . VAL A 1 90 ? -11.220 -6.019 7.425 1.00 89.00 90 VAL A C 1
ATOM 741 O O . VAL A 1 90 ? -12.324 -5.565 7.719 1.00 89.00 90 VAL A O 1
ATOM 744 N N . SER A 1 91 ? -10.726 -5.861 6.193 1.00 87.56 91 SER A N 1
ATOM 745 C CA . SER A 1 91 ? -11.472 -5.218 5.103 1.00 87.56 91 SER A CA 1
ATOM 746 C C . SER A 1 91 ? -12.755 -5.965 4.769 1.00 87.56 91 SER A C 1
ATOM 748 O O . SER A 1 91 ? -13.808 -5.344 4.587 1.00 87.56 91 SER A O 1
ATOM 750 N N . THR A 1 92 ? -12.677 -7.291 4.732 1.00 86.94 92 THR A N 1
ATOM 751 C CA . THR A 1 92 ? -13.811 -8.151 4.412 1.00 86.94 92 THR A CA 1
ATOM 752 C C . THR A 1 92 ? -14.856 -8.118 5.526 1.00 86.94 92 THR A C 1
ATOM 754 O O . THR A 1 92 ? -16.042 -7.973 5.227 1.00 86.94 92 THR A O 1
ATOM 757 N N . SER A 1 93 ? -14.439 -8.161 6.797 1.00 89.69 93 SER A N 1
ATOM 758 C CA . SER A 1 93 ? -15.351 -8.124 7.947 1.00 89.69 93 SER A CA 1
ATOM 759 C C . SER A 1 93 ? -16.073 -6.781 8.089 1.00 89.69 93 SER A C 1
ATOM 761 O O . SER A 1 93 ? -17.280 -6.748 8.332 1.00 89.69 93 SER A O 1
ATOM 763 N N . LEU A 1 94 ? -15.380 -5.664 7.849 1.00 88.62 94 LEU A N 1
ATOM 764 C CA . LEU A 1 94 ? -15.973 -4.322 7.906 1.00 88.62 94 LEU A CA 1
ATOM 765 C C . LEU A 1 94 ? -16.751 -3.943 6.636 1.00 88.62 94 LEU A C 1
ATOM 767 O O . LEU A 1 94 ? -17.499 -2.960 6.632 1.00 88.62 94 LEU A O 1
ATOM 771 N N . GLY A 1 95 ? -16.563 -4.673 5.532 1.00 86.62 95 GLY A N 1
ATOM 772 C CA . GLY A 1 95 ? -17.135 -4.324 4.228 1.00 86.62 95 GLY A CA 1
ATOM 773 C C . GLY A 1 95 ? -16.680 -2.946 3.721 1.00 86.62 95 GLY A C 1
ATOM 774 O O . GLY A 1 95 ? -17.417 -2.268 2.994 1.00 86.62 95 GLY A O 1
ATOM 775 N N . ARG A 1 96 ? -15.486 -2.512 4.138 1.00 86.06 96 ARG A N 1
ATOM 776 C CA . ARG A 1 96 ? -14.814 -1.262 3.747 1.00 86.06 96 ARG A CA 1
ATOM 777 C C . ARG A 1 96 ? -13.536 -1.613 2.999 1.00 86.06 96 ARG A C 1
ATOM 779 O O . ARG A 1 96 ? -12.949 -2.661 3.243 1.00 86.06 96 ARG A O 1
ATOM 786 N N . SER A 1 97 ? -13.081 -0.752 2.090 1.00 84.62 97 SER A N 1
ATOM 787 C CA . SER A 1 97 ? -11.799 -1.007 1.418 1.00 84.62 97 SER A CA 1
ATOM 788 C C . SER A 1 97 ? -10.623 -0.928 2.389 1.00 84.62 97 SER A C 1
ATOM 790 O O . SER A 1 97 ? -10.638 -0.143 3.337 1.00 84.62 97 SER A O 1
ATOM 792 N N . VAL A 1 98 ? -9.564 -1.676 2.075 1.00 85.44 98 VAL A N 1
ATOM 793 C CA . VAL A 1 98 ? -8.260 -1.581 2.746 1.00 85.44 98 VAL A CA 1
ATOM 794 C C . VAL A 1 98 ? -7.774 -0.131 2.818 1.00 85.44 98 VAL A C 1
ATOM 796 O O . VAL A 1 98 ? -7.290 0.294 3.857 1.00 85.44 98 VAL A O 1
ATOM 799 N N . ASP A 1 99 ? -7.948 0.655 1.751 1.00 82.75 99 ASP A N 1
ATOM 800 C CA . ASP A 1 99 ? -7.514 2.059 1.718 1.00 82.75 99 ASP A CA 1
ATOM 801 C C . ASP A 1 99 ? -8.275 2.910 2.746 1.00 82.75 99 ASP A C 1
ATOM 803 O O . ASP A 1 99 ? -7.659 3.643 3.513 1.00 82.75 99 ASP A O 1
ATOM 807 N N . ALA A 1 100 ? -9.601 2.748 2.827 1.00 86.31 100 ALA A N 1
ATOM 808 C CA . ALA A 1 100 ? -10.426 3.465 3.796 1.00 86.31 100 ALA A CA 1
ATOM 809 C C . ALA A 1 100 ? -10.052 3.116 5.244 1.00 86.31 100 ALA A C 1
ATOM 811 O O . ALA A 1 100 ? -10.005 4.010 6.088 1.00 86.31 100 ALA A O 1
ATOM 812 N N . ILE A 1 101 ? -9.768 1.841 5.522 1.00 88.50 101 ILE A N 1
ATOM 813 C CA . ILE A 1 101 ? -9.357 1.376 6.854 1.00 88.50 101 ILE A CA 1
ATOM 814 C C . ILE A 1 101 ? -7.968 1.911 7.193 1.00 88.50 101 ILE A C 1
ATOM 816 O O . ILE A 1 101 ? -7.789 2.515 8.242 1.00 88.50 101 ILE A O 1
ATOM 820 N N . VAL A 1 102 ? -6.992 1.767 6.294 1.00 86.94 102 VAL A N 1
ATOM 821 C CA . VAL A 1 102 ? -5.620 2.249 6.516 1.00 86.94 102 VAL A CA 1
ATOM 822 C C . VAL A 1 102 ? -5.603 3.758 6.738 1.00 86.94 102 VAL A C 1
ATOM 824 O O . VAL A 1 102 ? -4.958 4.220 7.676 1.00 86.94 102 VAL A O 1
ATOM 827 N N . SER A 1 103 ? -6.327 4.532 5.925 1.00 85.44 103 SER A N 1
ATOM 828 C CA . SER A 1 103 ? -6.457 5.977 6.128 1.00 85.44 103 SER A CA 1
ATOM 829 C C . SER A 1 103 ? -7.074 6.308 7.485 1.00 85.44 103 SER A C 1
ATOM 831 O O . SER A 1 103 ? -6.565 7.191 8.172 1.00 85.44 103 SER A O 1
ATOM 833 N N . ARG A 1 104 ? -8.120 5.582 7.902 1.00 90.00 104 ARG A N 1
ATOM 834 C CA . ARG A 1 104 ? -8.776 5.817 9.193 1.00 90.00 104 ARG A CA 1
ATOM 835 C C . ARG A 1 104 ? -7.887 5.452 10.380 1.00 90.00 104 ARG A C 1
ATOM 837 O O . ARG A 1 104 ? -7.851 6.189 11.360 1.00 90.00 104 ARG A O 1
ATOM 844 N N . VAL A 1 105 ? -7.130 4.363 10.271 1.00 89.19 105 VAL A N 1
ATOM 845 C CA . VAL A 1 105 ? -6.148 3.947 11.280 1.00 89.19 105 VAL A CA 1
ATOM 846 C C . VAL A 1 105 ? -5.054 5.001 11.434 1.00 89.19 105 VAL A C 1
ATOM 848 O O . VAL A 1 105 ? -4.691 5.337 12.555 1.00 89.19 105 VAL A O 1
ATOM 851 N N . VAL A 1 106 ? -4.558 5.563 10.329 1.00 87.19 106 VAL A N 1
ATOM 852 C CA . VAL A 1 106 ? -3.568 6.652 10.372 1.00 87.19 106 VAL A CA 1
ATOM 853 C C . VAL A 1 106 ? -4.135 7.900 11.036 1.00 87.19 106 VAL A C 1
ATOM 855 O O . VAL A 1 106 ? -3.457 8.518 11.848 1.00 87.19 106 VAL A O 1
ATOM 858 N N . GLU A 1 107 ? -5.374 8.263 10.712 1.00 87.19 107 GLU A N 1
ATOM 859 C CA . GLU A 1 107 ? -6.043 9.429 11.292 1.00 87.19 107 GLU A CA 1
ATOM 860 C C . GLU A 1 107 ? -6.255 9.282 12.808 1.00 87.19 107 GLU A C 1
ATOM 862 O O . GLU A 1 107 ? -6.028 10.234 13.549 1.00 87.19 107 GLU A O 1
ATOM 867 N N . ARG A 1 108 ? -6.669 8.095 13.277 1.00 89.19 108 ARG A N 1
ATOM 868 C CA . ARG A 1 108 ? -6.990 7.843 14.694 1.00 89.19 108 ARG A CA 1
ATOM 869 C C . ARG A 1 108 ? -5.769 7.532 15.556 1.00 89.19 108 ARG A C 1
ATOM 871 O O . ARG A 1 108 ? -5.688 8.007 16.683 1.00 89.19 108 ARG A O 1
ATOM 878 N N . PHE A 1 109 ? -4.842 6.724 15.049 1.00 87.75 109 PHE A N 1
ATOM 879 C CA . PHE A 1 109 ? -3.728 6.175 15.831 1.00 87.75 109 PHE A CA 1
ATOM 880 C C . PHE A 1 109 ? -2.358 6.734 15.427 1.00 87.75 109 PHE A C 1
ATOM 882 O O . PHE A 1 109 ? -1.354 6.400 16.054 1.00 87.75 109 PHE A O 1
ATOM 889 N N . GLY A 1 110 ? -2.300 7.569 14.389 1.00 85.25 110 GLY A N 1
ATOM 890 C CA . GLY A 1 110 ? -1.059 8.108 13.846 1.00 85.25 110 GLY A CA 1
ATOM 891 C C . GLY A 1 110 ? -0.355 7.170 12.861 1.00 85.25 110 GLY A C 1
ATOM 892 O O . GLY A 1 110 ? -0.742 6.017 12.646 1.00 85.25 110 GLY A O 1
ATOM 893 N N . GLU A 1 111 ? 0.700 7.688 12.229 1.00 75.44 111 GLU A N 1
ATOM 894 C CA . GLU A 1 111 ? 1.491 6.952 11.232 1.00 75.44 111 GLU A CA 1
ATOM 895 C C . GLU A 1 111 ? 2.349 5.837 11.844 1.00 75.44 111 GLU A C 1
ATOM 897 O O . GLU A 1 111 ? 2.564 4.818 11.187 1.00 75.44 111 GLU A O 1
ATOM 902 N N . ASP A 1 112 ? 2.753 5.994 13.106 1.00 75.12 112 ASP A N 1
ATOM 903 C CA . ASP A 1 112 ? 3.597 5.050 13.850 1.00 75.12 112 ASP A CA 1
ATOM 904 C C . ASP A 1 112 ? 2.790 4.025 14.659 1.00 75.12 112 ASP A C 1
ATOM 906 O O . ASP A 1 112 ? 3.309 3.392 15.581 1.00 75.12 112 ASP A O 1
ATOM 910 N N . SER A 1 113 ? 1.502 3.856 14.348 1.00 80.06 113 SER A N 1
ATOM 911 C CA . SER A 1 113 ? 0.656 2.950 15.118 1.00 80.06 113 SER A CA 1
ATOM 912 C C . SER A 1 113 ? 1.128 1.499 15.004 1.00 80.06 113 SER A C 1
ATOM 914 O O . SER A 1 113 ? 1.524 1.010 13.940 1.00 80.06 113 SER A O 1
ATOM 916 N N . HIS A 1 114 ? 1.048 0.775 16.121 1.00 80.38 114 HIS A N 1
ATOM 917 C CA . HIS A 1 114 ? 1.450 -0.628 16.179 1.00 80.38 114 HIS A CA 1
ATOM 918 C C . HIS A 1 114 ? 0.626 -1.505 15.220 1.00 80.38 114 HIS A C 1
ATOM 920 O O . HIS A 1 114 ? 1.146 -2.495 14.719 1.00 80.38 114 HIS A O 1
ATOM 926 N N . TYR A 1 115 ? -0.618 -1.127 14.902 1.00 81.62 115 TYR A N 1
ATOM 927 C CA . TYR A 1 115 ? -1.431 -1.810 13.893 1.00 81.62 115 TYR A CA 1
ATOM 928 C C . TYR A 1 115 ? -0.796 -1.750 12.506 1.00 81.62 115 TYR A C 1
ATOM 930 O O . TYR A 1 115 ? -0.769 -2.758 11.806 1.00 81.62 115 TYR A O 1
ATOM 938 N N . LEU A 1 116 ? -0.246 -0.594 12.116 1.00 79.56 116 LEU A N 1
ATOM 939 C CA . LEU A 1 116 ? 0.366 -0.401 10.800 1.00 79.56 116 LEU A CA 1
ATOM 940 C C . LEU A 1 116 ? 1.674 -1.176 10.646 1.00 79.56 116 LEU A C 1
ATOM 942 O O . LEU A 1 116 ? 1.940 -1.709 9.572 1.00 79.56 116 LEU A O 1
ATOM 946 N N . GLN A 1 117 ? 2.464 -1.265 11.717 1.00 80.06 117 GLN A N 1
ATOM 947 C CA . GLN A 1 117 ? 3.710 -2.040 11.740 1.00 80.06 117 GLN A CA 1
ATOM 948 C C . GLN A 1 117 ? 3.457 -3.550 11.662 1.00 80.06 117 GLN A C 1
ATOM 950 O O . GLN A 1 117 ? 4.289 -4.301 11.161 1.00 80.06 117 GLN A O 1
ATOM 955 N N . LYS A 1 118 ? 2.294 -3.979 12.150 1.00 83.50 118 LYS A N 1
ATOM 956 C CA . LYS A 1 118 ? 1.857 -5.373 12.215 1.00 83.50 118 LYS A CA 1
ATOM 957 C C . LYS A 1 118 ? 1.096 -5.839 10.974 1.00 83.50 118 LYS A C 1
ATOM 959 O O . LYS A 1 118 ? 0.735 -7.011 10.886 1.00 83.50 118 LYS A O 1
ATOM 964 N N . LEU A 1 119 ? 0.854 -4.950 10.008 1.00 80.88 119 LEU A N 1
ATOM 965 C CA . LEU A 1 119 ? 0.172 -5.289 8.762 1.00 80.88 119 LEU A CA 1
ATOM 966 C C . LEU A 1 119 ? 0.954 -6.343 7.984 1.00 80.88 119 LEU A C 1
ATOM 968 O O . LEU A 1 119 ? 2.012 -6.057 7.423 1.00 80.88 119 LEU A O 1
ATOM 972 N N . VAL A 1 120 ? 0.392 -7.547 7.897 1.00 75.44 120 VAL A N 1
ATOM 973 C CA . VAL A 1 120 ? 0.947 -8.594 7.044 1.00 75.44 120 VAL A CA 1
ATOM 974 C C . VAL A 1 120 ? 0.318 -8.504 5.670 1.00 75.44 120 VAL A C 1
ATOM 976 O O . VAL A 1 120 ? -0.902 -8.500 5.496 1.00 75.44 120 VAL A O 1
ATOM 979 N N . ILE A 1 121 ? 1.199 -8.418 4.684 1.00 66.69 121 ILE A N 1
ATOM 980 C CA . ILE A 1 121 ? 0.860 -8.436 3.271 1.00 66.69 121 ILE A CA 1
ATOM 981 C C . ILE A 1 121 ? 1.188 -9.830 2.758 1.00 66.69 121 ILE A C 1
ATOM 983 O O . ILE A 1 121 ? 2.229 -10.366 3.141 1.00 66.69 121 ILE A O 1
ATOM 987 N N . PRO A 1 122 ? 0.331 -10.424 1.912 1.00 63.69 122 PRO A N 1
ATOM 988 C CA . PRO A 1 122 ? 0.618 -11.720 1.317 1.00 63.69 122 PRO A CA 1
ATOM 989 C C . PRO A 1 122 ? 2.005 -11.713 0.666 1.00 63.69 122 PRO A C 1
ATOM 991 O O . PRO A 1 122 ? 2.341 -10.783 -0.076 1.00 63.69 122 PRO A O 1
ATOM 994 N N . GLU A 1 123 ? 2.805 -12.738 0.972 1.00 59.16 123 GLU A N 1
ATOM 995 C CA . GLU A 1 123 ? 4.152 -12.887 0.425 1.00 59.16 123 GLU A CA 1
ATOM 996 C C . GLU A 1 123 ? 4.107 -12.763 -1.094 1.00 59.16 123 GLU A C 1
ATOM 998 O O . GLU A 1 123 ? 3.226 -13.308 -1.763 1.00 59.16 123 GLU A O 1
ATOM 1003 N N . VAL A 1 124 ? 5.037 -11.988 -1.641 1.00 57.41 124 VAL A N 1
ATOM 1004 C CA . VAL A 1 124 ? 5.168 -11.860 -3.087 1.00 57.41 124 VAL A CA 1
ATOM 1005 C C . VAL A 1 124 ? 5.786 -13.166 -3.562 1.00 57.41 124 VAL A C 1
ATOM 1007 O O . VAL A 1 124 ? 6.897 -13.471 -3.124 1.00 57.41 124 VAL A O 1
ATOM 1010 N N . PRO A 1 125 ? 5.100 -13.953 -4.408 1.00 57.09 125 PRO A N 1
ATOM 1011 C CA . PRO A 1 125 ? 5.667 -15.193 -4.901 1.00 57.09 125 PRO A CA 1
ATOM 1012 C C . PRO A 1 125 ? 6.997 -14.876 -5.578 1.00 57.09 125 PRO A C 1
ATOM 1014 O O . PRO A 1 125 ? 7.109 -13.885 -6.306 1.00 57.09 125 PRO A O 1
ATOM 1017 N N . ASP A 1 126 ? 8.006 -15.701 -5.310 1.00 54.88 126 ASP A N 1
ATOM 1018 C CA . ASP A 1 126 ? 9.345 -15.539 -5.865 1.00 54.88 126 ASP A CA 1
ATOM 1019 C C . ASP A 1 126 ? 9.270 -15.821 -7.373 1.00 54.88 126 ASP A C 1
ATOM 1021 O O . ASP A 1 126 ? 9.374 -16.957 -7.838 1.00 54.88 126 ASP A O 1
ATOM 1025 N N . VAL A 1 127 ? 8.931 -14.791 -8.156 1.00 51.44 127 VAL A N 1
ATOM 1026 C CA . VAL A 1 127 ? 8.710 -14.947 -9.593 1.00 51.44 127 VAL A CA 1
ATOM 1027 C C . VAL A 1 127 ? 10.069 -15.226 -10.226 1.00 51.44 127 VAL A C 1
ATOM 1029 O O . VAL A 1 127 ? 10.957 -14.365 -10.136 1.00 51.44 127 VAL A O 1
ATOM 1032 N N . PRO A 1 128 ? 10.253 -16.377 -10.906 1.00 50.03 128 PRO A N 1
ATOM 1033 C CA . PRO A 1 128 ? 11.506 -16.696 -11.563 1.00 50.03 128 PRO A CA 1
ATOM 1034 C C . PRO A 1 128 ? 11.931 -15.514 -12.425 1.00 50.03 128 PRO A C 1
ATOM 1036 O O . PRO A 1 128 ? 11.157 -15.010 -13.244 1.00 50.03 128 PRO A O 1
ATOM 1039 N N . LYS A 1 129 ? 13.158 -15.025 -12.217 1.00 48.03 129 LYS A N 1
ATOM 1040 C CA . LYS A 1 129 ? 13.736 -13.961 -13.038 1.00 48.03 129 LYS A CA 1
ATOM 1041 C C . LYS A 1 129 ? 13.834 -14.486 -14.464 1.00 48.03 129 LYS A C 1
ATOM 1043 O O . LYS A 1 129 ? 14.867 -15.027 -14.850 1.00 48.03 129 LYS A O 1
ATOM 1048 N N . GLU A 1 130 ? 12.788 -14.298 -15.263 1.00 48.19 130 GLU A N 1
ATOM 1049 C CA . GLU A 1 130 ? 12.893 -14.503 -16.696 1.00 48.19 130 GLU A CA 1
ATOM 1050 C C . GLU A 1 130 ? 13.992 -13.562 -17.180 1.00 48.19 130 GLU A C 1
ATOM 1052 O O . GLU A 1 130 ? 13.848 -12.330 -17.183 1.00 48.19 130 GLU A O 1
ATOM 1057 N N . ARG A 1 131 ? 15.143 -14.154 -17.519 1.00 46.19 131 ARG A N 1
ATOM 1058 C CA . ARG A 1 131 ? 16.188 -13.497 -18.287 1.00 46.19 131 ARG A CA 1
ATOM 1059 C C . ARG A 1 131 ? 15.512 -13.103 -19.585 1.00 46.19 131 ARG A C 1
ATOM 1061 O O . ARG A 1 131 ? 15.374 -13.931 -20.480 1.00 46.19 131 ARG A O 1
ATOM 1068 N N . ARG A 1 132 ? 15.070 -11.847 -19.683 1.00 47.44 132 ARG A N 1
ATOM 1069 C CA . ARG A 1 132 ? 14.682 -11.269 -20.964 1.00 47.44 132 ARG A CA 1
ATOM 1070 C C . ARG A 1 132 ? 15.861 -11.506 -21.896 1.00 47.44 132 ARG A C 1
ATOM 1072 O O . ARG A 1 132 ? 16.902 -10.863 -21.743 1.00 47.44 132 ARG A O 1
ATOM 1079 N N . LYS A 1 133 ? 15.718 -12.453 -22.828 1.00 44.62 133 LYS A N 1
ATOM 1080 C CA . LYS A 1 133 ? 16.556 -12.477 -24.021 1.00 44.62 133 LYS A CA 1
ATOM 1081 C C . LYS A 1 133 ? 16.409 -11.068 -24.577 1.00 44.62 133 LYS A C 1
ATOM 1083 O O . LYS A 1 133 ? 15.283 -10.627 -24.805 1.00 44.62 133 LYS A O 1
ATOM 1088 N N . LYS A 1 134 ? 17.507 -10.310 -24.648 1.00 44.06 134 LYS A N 1
ATOM 1089 C CA . LYS A 1 134 ? 17.503 -9.039 -25.368 1.00 44.06 134 LYS A CA 1
ATOM 1090 C C . LYS A 1 134 ? 17.008 -9.403 -26.761 1.00 44.06 134 LYS A C 1
ATOM 1092 O O . LYS A 1 134 ? 17.740 -10.062 -27.492 1.00 44.06 134 LYS A O 1
ATOM 1097 N N . ALA A 1 135 ? 15.755 -9.079 -27.072 1.00 47.16 135 ALA A N 1
ATOM 1098 C CA . ALA A 1 135 ? 15.323 -9.028 -28.450 1.00 47.16 135 ALA A CA 1
ATOM 1099 C C . ALA A 1 135 ? 16.275 -8.013 -29.075 1.00 47.16 135 ALA A C 1
ATOM 1101 O O . ALA A 1 135 ? 16.277 -6.838 -28.702 1.00 47.16 135 ALA A O 1
ATOM 1102 N N . HIS A 1 136 ? 17.222 -8.517 -29.857 1.00 47.34 136 HIS A N 1
ATOM 1103 C CA . HIS A 1 136 ? 18.038 -7.679 -30.700 1.00 47.34 136 HIS A CA 1
ATOM 1104 C C . HIS A 1 136 ? 17.048 -7.189 -31.747 1.00 47.34 136 HIS A C 1
ATOM 1106 O O . HIS A 1 136 ? 16.699 -7.924 -32.663 1.00 47.34 136 HIS A O 1
ATOM 1112 N N . ASP A 1 137 ? 16.461 -6.029 -31.472 1.00 50.88 137 ASP A N 1
ATOM 1113 C CA . ASP A 1 137 ? 15.560 -5.325 -32.365 1.00 50.88 137 ASP A CA 1
ATOM 1114 C C . ASP A 1 137 ? 16.347 -5.067 -33.654 1.00 50.88 137 ASP A C 1
ATOM 1116 O O . ASP A 1 137 ? 17.117 -4.110 -33.753 1.00 50.88 137 ASP A O 1
ATOM 1120 N N . ASP A 1 138 ? 16.206 -5.970 -34.621 1.00 57.16 138 ASP A N 1
ATOM 1121 C CA . ASP A 1 138 ? 16.644 -5.787 -35.999 1.00 57.16 138 ASP A CA 1
ATOM 1122 C C . ASP A 1 138 ? 15.670 -4.801 -36.664 1.00 57.16 138 ASP A C 1
ATOM 1124 O O . ASP A 1 138 ? 14.854 -5.134 -37.516 1.00 57.16 138 ASP A O 1
ATOM 1128 N N . LEU A 1 139 ? 15.683 -3.560 -36.166 1.00 64.06 139 LEU A N 1
ATOM 1129 C CA . LEU A 1 139 ? 14.868 -2.435 -36.632 1.00 64.06 139 LEU A CA 1
ATOM 1130 C C . LEU A 1 139 ? 15.567 -1.706 -37.783 1.00 64.06 139 LEU A C 1
ATOM 1132 O O . LEU A 1 139 ? 15.551 -0.473 -37.870 1.00 64.06 139 LEU A O 1
ATOM 1136 N N . SER A 1 140 ? 16.200 -2.489 -38.649 1.00 75.19 140 SER A N 1
ATOM 1137 C CA . SER A 1 140 ? 16.742 -2.059 -39.924 1.00 75.19 140 SER A CA 1
ATOM 1138 C C . SER A 1 140 ? 15.592 -1.515 -40.776 1.00 75.19 140 SER A C 1
ATOM 1140 O O . SER A 1 140 ? 14.721 -2.265 -41.206 1.00 75.19 140 SER A O 1
ATOM 1142 N N . ILE A 1 141 ? 15.541 -0.198 -40.983 1.00 78.69 141 ILE A N 1
ATOM 1143 C CA . ILE A 1 141 ? 14.495 0.454 -41.788 1.00 78.69 141 ILE A CA 1
ATOM 1144 C C . ILE A 1 141 ? 15.143 1.102 -43.007 1.00 78.69 141 ILE A C 1
ATOM 1146 O O . ILE A 1 141 ? 16.136 1.824 -42.876 1.00 78.69 141 ILE A O 1
ATOM 1150 N N . GLU A 1 142 ? 14.558 0.871 -44.180 1.00 86.19 142 GLU A N 1
ATOM 1151 C CA . GLU A 1 142 ? 14.922 1.553 -45.419 1.00 86.19 142 GLU A CA 1
ATOM 1152 C C . GLU A 1 142 ? 14.357 2.980 -45.436 1.00 86.19 142 GLU A C 1
ATOM 1154 O O . GLU A 1 142 ? 13.183 3.214 -45.137 1.00 86.19 142 GLU A O 1
ATOM 1159 N N . ARG A 1 143 ? 15.205 3.962 -45.751 1.00 85.25 143 ARG A N 1
ATOM 1160 C CA . ARG A 1 143 ? 14.817 5.375 -45.873 1.00 85.25 143 ARG A CA 1
ATOM 1161 C C . ARG A 1 143 ? 15.727 6.129 -46.846 1.00 85.25 143 ARG A C 1
ATOM 1163 O O . ARG A 1 143 ? 16.870 5.714 -47.031 1.00 85.25 143 ARG A O 1
ATOM 1170 N N . PRO A 1 144 ? 15.277 7.249 -47.438 1.00 92.25 144 PRO A N 1
ATOM 1171 C CA . PRO A 1 144 ? 16.127 8.077 -48.289 1.00 92.25 144 PRO A CA 1
ATOM 1172 C C . PRO A 1 144 ? 17.206 8.812 -47.477 1.00 92.25 144 PRO A C 1
ATOM 1174 O O . PRO A 1 144 ? 16.955 9.318 -46.382 1.00 92.25 144 PRO A O 1
ATOM 1177 N N . CYS A 1 145 ? 18.417 8.888 -48.027 1.00 90.31 145 CYS A N 1
ATOM 1178 C CA . CYS A 1 145 ? 19.520 9.696 -47.512 1.00 90.31 145 CYS A CA 1
ATOM 1179 C C . CYS A 1 145 ? 19.193 11.190 -47.625 1.00 90.31 145 CYS A C 1
ATOM 1181 O O . CYS A 1 145 ? 18.852 11.658 -48.708 1.00 90.31 145 CYS A O 1
ATOM 1183 N N . MET A 1 146 ? 19.376 11.963 -46.552 1.00 90.06 146 MET A N 1
ATOM 1184 C CA . MET A 1 146 ? 19.107 13.409 -46.578 1.00 90.06 146 MET A CA 1
ATOM 1185 C C . MET A 1 146 ? 20.047 14.208 -47.492 1.00 90.06 146 MET A C 1
ATOM 1187 O O . MET A 1 146 ? 19.687 15.298 -47.913 1.00 90.06 146 MET A O 1
ATOM 1191 N N . ALA A 1 147 ? 21.240 13.691 -47.796 1.00 90.00 147 ALA A N 1
ATOM 1192 C CA . ALA A 1 147 ? 22.211 14.397 -48.634 1.00 90.00 147 ALA A CA 1
ATOM 1193 C C . ALA A 1 147 ? 22.037 14.101 -50.134 1.00 90.00 147 ALA A C 1
ATOM 1195 O O . ALA A 1 147 ? 22.206 14.990 -50.958 1.00 90.00 147 ALA A O 1
ATOM 1196 N N . CYS A 1 148 ? 21.714 12.856 -50.502 1.00 91.25 148 CYS A N 1
ATOM 1197 C CA . CYS A 1 148 ? 21.688 12.426 -51.908 1.00 91.25 148 CYS A CA 1
ATOM 1198 C C . CYS A 1 148 ? 20.370 11.787 -52.362 1.00 91.25 148 CYS A C 1
ATOM 1200 O O . CYS A 1 148 ? 20.272 11.344 -53.503 1.00 91.25 148 CYS A O 1
ATOM 1202 N N . GLY A 1 149 ? 19.380 11.656 -51.475 1.00 89.50 149 GLY A N 1
ATOM 1203 C CA . GLY A 1 149 ? 18.076 11.053 -51.765 1.00 89.50 149 GLY A CA 1
ATOM 1204 C C . GLY A 1 149 ? 18.075 9.531 -51.947 1.00 89.50 149 GLY A C 1
ATOM 1205 O O . GLY A 1 149 ? 17.005 8.929 -51.955 1.00 89.50 149 GLY A O 1
ATOM 1206 N N . ARG A 1 150 ? 19.240 8.876 -52.060 1.00 90.81 150 ARG A N 1
ATOM 1207 C CA . ARG A 1 150 ? 19.318 7.422 -52.287 1.00 90.81 150 ARG A CA 1
ATOM 1208 C C . ARG A 1 150 ? 18.793 6.633 -51.080 1.00 90.81 150 ARG A C 1
ATOM 1210 O O . ARG A 1 150 ? 19.159 6.980 -49.952 1.00 90.81 150 ARG A O 1
ATOM 1217 N N . PRO A 1 151 ? 17.986 5.578 -51.287 1.00 90.50 151 PRO A N 1
ATOM 1218 C CA . PRO A 1 151 ? 17.536 4.719 -50.200 1.00 90.50 151 PRO A CA 1
ATOM 1219 C C . PRO A 1 151 ? 18.720 3.986 -49.558 1.00 90.50 151 PRO A C 1
ATOM 1221 O O . PRO A 1 151 ? 19.661 3.579 -50.242 1.00 90.50 151 PRO A O 1
ATOM 1224 N N . PHE A 1 152 ? 18.698 3.849 -48.233 1.00 91.44 152 PHE A N 1
ATOM 1225 C CA . PHE A 1 152 ? 19.674 3.066 -47.480 1.00 91.44 152 PHE A CA 1
ATOM 1226 C C . PHE A 1 152 ? 19.044 2.450 -46.226 1.00 91.44 152 PHE A C 1
ATOM 1228 O O . PHE A 1 152 ? 18.075 2.979 -45.672 1.00 91.44 152 PHE A O 1
ATOM 1235 N N . ILE A 1 153 ? 19.619 1.337 -45.766 1.00 88.06 153 ILE A N 1
ATOM 1236 C CA . ILE A 1 153 ? 19.189 0.646 -44.548 1.00 88.06 153 ILE A CA 1
ATOM 1237 C C . ILE A 1 153 ? 19.832 1.321 -43.343 1.00 88.06 153 ILE A C 1
ATOM 1239 O O . ILE A 1 153 ? 21.052 1.475 -43.272 1.00 88.06 153 ILE A O 1
ATOM 1243 N N . SER A 1 154 ? 19.011 1.713 -42.372 1.00 80.88 154 SER A N 1
ATOM 1244 C CA . SER A 1 154 ? 19.495 2.299 -41.133 1.00 80.88 154 SER A CA 1
ATOM 1245 C C . SER A 1 154 ? 19.187 1.416 -39.922 1.00 80.88 154 SER A C 1
ATOM 1247 O O . SER A 1 154 ? 18.022 1.075 -39.728 1.00 80.88 154 SER A O 1
ATOM 1249 N N . PRO A 1 155 ? 20.182 1.127 -39.059 1.00 75.25 155 PRO A N 1
ATOM 1250 C CA . PRO A 1 155 ? 20.028 0.227 -37.913 1.00 75.25 155 PRO A CA 1
ATOM 1251 C C . PRO A 1 155 ? 19.141 0.797 -36.794 1.00 75.25 155 PRO A C 1
ATOM 1253 O O . PRO A 1 155 ? 18.733 0.071 -35.894 1.00 75.25 155 PRO A O 1
ATOM 1256 N N . ASN A 1 156 ? 18.859 2.107 -36.797 1.00 68.06 156 ASN A N 1
ATOM 1257 C CA . ASN A 1 156 ? 17.937 2.727 -35.846 1.00 68.06 156 ASN A CA 1
ATOM 1258 C C . ASN A 1 156 ? 17.392 4.055 -36.389 1.00 68.06 156 ASN A C 1
ATOM 1260 O O . ASN A 1 156 ? 18.168 4.937 -36.772 1.00 68.06 156 ASN A O 1
ATOM 1264 N N . ARG A 1 157 ? 16.066 4.256 -36.311 1.00 60.75 157 ARG A N 1
ATOM 1265 C CA . ARG A 1 157 ? 15.355 5.502 -36.674 1.00 60.75 157 ARG A CA 1
ATOM 1266 C C . ARG A 1 157 ? 16.017 6.780 -36.147 1.00 60.75 157 ARG A C 1
ATOM 1268 O O . ARG A 1 157 ? 15.959 7.796 -36.831 1.00 60.75 157 ARG A O 1
ATOM 1275 N N . LYS A 1 158 ? 16.665 6.732 -34.980 1.00 63.56 158 LYS A N 1
ATOM 1276 C CA . LYS A 1 158 ? 17.157 7.920 -34.265 1.00 63.56 158 LYS A CA 1
ATOM 1277 C C . LYS A 1 158 ? 18.591 8.357 -34.580 1.00 63.56 158 LYS A C 1
ATOM 1279 O O . LYS A 1 158 ? 18.945 9.457 -34.180 1.00 63.56 158 LYS A O 1
ATOM 1284 N N . LEU A 1 159 ? 19.413 7.530 -35.235 1.00 66.25 159 LEU A N 1
ATOM 1285 C CA . LEU A 1 159 ? 20.872 7.745 -35.221 1.00 66.25 159 LEU A CA 1
ATOM 1286 C C . LEU A 1 159 ? 21.504 8.103 -36.571 1.00 66.25 159 LEU A C 1
ATOM 1288 O O . LEU A 1 159 ? 22.554 8.733 -36.577 1.00 66.25 159 LEU A O 1
ATOM 1292 N N . ILE A 1 160 ? 20.918 7.715 -37.710 1.00 78.44 160 ILE A N 1
ATOM 1293 C CA . ILE A 1 160 ? 21.598 7.855 -39.009 1.00 78.44 160 ILE A CA 1
ATOM 1294 C C . ILE A 1 160 ? 20.644 8.364 -40.090 1.00 78.44 160 ILE A C 1
ATOM 1296 O O . ILE A 1 160 ? 19.682 7.684 -40.432 1.00 78.44 160 ILE A O 1
ATOM 1300 N N . TRP A 1 161 ? 20.959 9.523 -40.670 1.00 83.62 161 TRP A N 1
ATOM 1301 C CA . TRP A 1 161 ? 20.164 10.171 -41.727 1.00 83.62 161 TRP A CA 1
ATOM 1302 C C . TRP A 1 161 ? 20.892 10.298 -43.074 1.00 83.62 161 TRP A C 1
ATOM 1304 O O . TRP A 1 161 ? 20.273 10.624 -44.085 1.00 83.62 161 TRP A O 1
ATOM 1314 N N . LYS A 1 162 ? 22.199 10.015 -43.095 1.00 86.81 162 LYS A N 1
ATOM 1315 C CA . LYS A 1 162 ? 23.043 9.978 -44.296 1.00 86.81 162 LYS A CA 1
ATOM 1316 C C . LYS A 1 162 ? 23.455 8.527 -44.582 1.00 86.81 162 LYS A C 1
ATOM 1318 O O . LYS A 1 162 ? 23.757 7.789 -43.643 1.00 86.81 162 LYS A O 1
ATOM 1323 N N . CYS A 1 163 ? 23.484 8.127 -45.851 1.00 88.56 163 CYS A N 1
ATOM 1324 C CA . CYS A 1 163 ? 24.073 6.850 -46.262 1.00 88.56 163 CYS A CA 1
ATOM 1325 C C . CYS A 1 163 ? 25.601 6.877 -46.085 1.00 88.56 163 CYS A C 1
ATOM 1327 O O . CYS A 1 163 ? 26.194 7.955 -46.018 1.00 88.56 163 CYS A O 1
ATOM 1329 N N . ASP A 1 164 ? 26.243 5.710 -46.024 1.00 87.81 164 ASP A N 1
ATOM 1330 C CA . ASP A 1 164 ? 27.690 5.622 -45.773 1.00 87.81 164 ASP A CA 1
ATOM 1331 C C . ASP A 1 164 ? 28.550 6.412 -46.776 1.00 87.81 164 ASP A C 1
ATOM 1333 O O . ASP A 1 164 ? 29.415 7.155 -46.314 1.00 87.81 164 ASP A O 1
ATOM 1337 N N . PRO A 1 165 ? 28.256 6.411 -48.096 1.00 86.19 165 PRO A N 1
ATOM 1338 C CA . PRO A 1 165 ? 28.964 7.269 -49.047 1.00 86.19 165 PRO A CA 1
ATOM 1339 C C . PRO A 1 165 ? 28.887 8.764 -48.706 1.00 86.19 165 PRO A C 1
ATOM 1341 O O . PRO A 1 165 ? 29.867 9.489 -48.839 1.00 86.19 165 PRO A O 1
ATOM 1344 N N . CYS A 1 166 ? 27.731 9.242 -48.236 1.00 85.25 166 CYS A N 1
ATOM 1345 C CA . CYS A 1 166 ? 27.551 10.645 -47.861 1.00 85.25 166 CYS A CA 1
ATOM 1346 C C . CYS A 1 166 ? 28.162 10.988 -46.498 1.00 85.25 166 CYS A C 1
ATOM 1348 O O . CYS A 1 166 ? 28.436 12.158 -46.251 1.00 85.25 166 CYS A O 1
ATOM 1350 N N . LYS A 1 167 ? 28.380 10.003 -45.618 1.00 82.62 167 LYS A N 1
ATOM 1351 C CA . LYS A 1 167 ? 29.143 10.207 -44.378 1.00 82.62 167 LYS A CA 1
ATOM 1352 C C . LYS A 1 167 ? 30.635 10.348 -44.665 1.00 82.62 167 LYS A C 1
ATOM 1354 O O . LYS A 1 167 ? 31.275 11.233 -44.118 1.00 82.62 167 LYS A O 1
ATOM 1359 N N . SER A 1 168 ? 31.179 9.510 -45.550 1.00 77.06 168 SER A N 1
ATOM 1360 C CA . SER A 1 168 ? 32.607 9.531 -45.902 1.00 77.06 168 SER A CA 1
ATOM 1361 C C . SER A 1 168 ? 33.046 10.790 -46.655 1.00 77.06 168 SER A C 1
ATOM 1363 O O . SER A 1 168 ? 34.238 11.056 -46.738 1.00 77.06 168 SER A O 1
ATOM 1365 N N . LEU A 1 169 ? 32.100 11.568 -47.190 1.00 70.94 169 LEU A N 1
ATOM 1366 C CA . LEU A 1 169 ? 32.374 12.829 -47.885 1.00 70.94 169 LEU A CA 1
ATOM 1367 C C . LEU A 1 169 ? 32.559 14.032 -46.942 1.00 70.94 169 LEU A C 1
ATOM 1369 O O . LEU A 1 169 ? 32.785 15.135 -47.427 1.00 70.94 169 LEU A O 1
ATOM 1373 N N . GLY A 1 170 ? 32.495 13.838 -45.619 1.00 59.97 170 GLY A N 1
ATOM 1374 C CA . GLY A 1 170 ? 33.080 14.779 -44.657 1.00 59.97 170 GLY A CA 1
ATOM 1375 C C . GLY A 1 170 ? 32.485 16.190 -44.623 1.00 59.97 170 GLY A C 1
ATOM 1376 O O . GLY A 1 170 ? 33.168 17.108 -44.191 1.00 59.97 170 GLY A O 1
ATOM 1377 N N . GLN A 1 171 ? 31.231 16.392 -45.034 1.00 56.06 171 GLN A N 1
ATOM 1378 C CA . GLN A 1 171 ? 30.502 17.623 -44.705 1.00 56.06 171 GLN A CA 1
ATOM 1379 C C . GLN A 1 171 ? 29.782 17.444 -43.365 1.00 56.06 171 GLN A C 1
ATOM 1381 O O . GLN A 1 171 ? 28.558 17.266 -43.309 1.00 56.06 171 GLN A O 1
ATOM 1386 N N . ASP A 1 172 ? 30.574 17.430 -42.296 1.00 51.28 172 ASP A N 1
ATOM 1387 C CA . ASP A 1 172 ? 30.112 17.709 -40.937 1.00 51.28 172 ASP A CA 1
ATOM 1388 C C . ASP A 1 172 ? 30.258 19.214 -40.683 1.00 51.28 172 ASP A C 1
ATOM 1390 O O . ASP A 1 172 ? 31.070 19.656 -39.879 1.00 51.28 172 ASP A O 1
ATOM 1394 N N . ASP A 1 173 ? 29.460 20.002 -41.402 1.00 51.94 173 ASP A N 1
ATOM 1395 C CA . ASP A 1 173 ? 29.140 21.363 -40.985 1.00 51.94 173 ASP A CA 1
ATOM 1396 C C . ASP A 1 173 ? 27.812 21.324 -40.224 1.00 51.94 173 ASP A C 1
ATOM 1398 O O . ASP A 1 173 ? 26.831 20.740 -40.693 1.00 51.94 173 ASP A O 1
ATOM 1402 N N . TYR A 1 174 ? 27.805 21.990 -39.068 1.00 49.28 174 TYR A N 1
ATOM 1403 C CA . TYR A 1 174 ? 26.713 22.194 -38.107 1.00 49.28 174 TYR A CA 1
ATOM 1404 C C . TYR A 1 174 ? 26.489 21.106 -37.051 1.00 49.28 174 TYR A C 1
ATOM 1406 O O . TYR A 1 174 ? 25.673 20.204 -37.219 1.00 49.28 174 TYR A O 1
ATOM 1414 N N . LEU A 1 175 ? 27.140 21.298 -35.895 1.00 47.47 175 LEU A N 1
ATOM 1415 C CA . LEU A 1 175 ? 26.490 21.434 -34.575 1.00 47.47 175 LEU A CA 1
ATOM 1416 C C . LEU A 1 175 ? 27.533 21.879 -33.514 1.00 47.47 175 LEU A C 1
ATOM 1418 O O . LEU A 1 175 ? 27.798 21.161 -32.553 1.00 47.47 175 LEU A O 1
ATOM 1422 N N . SER A 1 176 ? 28.149 23.059 -33.683 1.00 45.38 176 SER A N 1
ATOM 1423 C CA . SER A 1 176 ? 29.039 23.662 -32.666 1.00 45.38 176 SER A CA 1
ATOM 1424 C C . SER A 1 176 ? 28.568 25.016 -32.123 1.00 45.38 176 SER A C 1
ATOM 1426 O O . SER A 1 176 ? 29.346 25.698 -31.469 1.00 45.38 176 SER A O 1
ATOM 1428 N N . GLU A 1 177 ? 27.319 25.418 -32.349 1.00 45.97 177 GLU A N 1
ATOM 1429 C CA . GLU A 1 177 ? 26.787 26.671 -31.795 1.00 45.97 177 GLU A CA 1
ATOM 1430 C C . GLU A 1 177 ? 25.420 26.440 -31.158 1.00 45.97 177 GLU A C 1
ATOM 1432 O O . GLU A 1 177 ? 24.401 26.824 -31.708 1.00 45.97 177 GLU A O 1
ATOM 1437 N N . TYR A 1 178 ? 25.407 25.752 -30.016 1.00 49.75 178 TYR A N 1
ATOM 1438 C CA . TYR A 1 178 ? 24.423 25.936 -28.941 1.00 49.75 178 TYR A CA 1
ATOM 1439 C C . TYR A 1 178 ? 25.042 25.403 -27.636 1.00 49.75 178 TYR A C 1
ATOM 1441 O O . TYR A 1 178 ? 24.651 24.355 -27.116 1.00 49.75 178 TYR A O 1
ATOM 1449 N N . LEU A 1 179 ? 26.055 26.125 -27.147 1.00 43.31 179 LEU A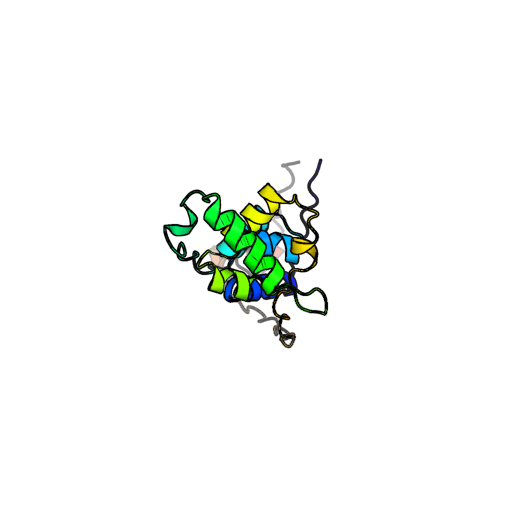 N 1
ATOM 1450 C CA . LEU A 1 179 ? 26.424 26.203 -25.732 1.00 43.31 179 LEU A CA 1
ATOM 1451 C C . LEU A 1 179 ? 26.289 27.660 -25.297 1.00 43.31 179 LEU A C 1
ATOM 1453 O O . LEU A 1 179 ? 26.763 28.526 -26.064 1.00 43.31 179 LEU A O 1
#